Protein AF-A0A0X8JW28-F1 (afdb_monomer)

Nearest PDB structures (foldseek):
  5g5d-assembly2_B  TM=6.524E-01  e=4.390E+00  Acetivibrio thermocellus ATCC 27405
  5k39-assembly1_B  TM=5.269E-01  e=6.711E+00  Acetivibrio thermocellus ATCC 27405

Radius of gyration: 8.5 Å; Cα contacts (8 Å, |Δi|>4): 58; chains: 1; bounding box: 18×16×20 Å

Structure (mmCIF, N/CA/C/O backbone):
data_AF-A0A0X8JW28-F1
#
_entry.id   AF-A0A0X8JW28-F1
#
loop_
_atom_site.group_PDB
_atom_site.id
_atom_site.type_symbol
_atom_site.label_atom_id
_atom_site.label_alt_id
_atom_site.label_comp_id
_atom_site.label_asym_id
_atom_site.label_entity_id
_atom_site.label_seq_id
_atom_site.pdbx_PDB_ins_code
_atom_site.Cartn_x
_atom_site.Cartn_y
_atom_site.Cartn_z
_atom_site.occupancy
_atom_site.B_iso_or_equiv
_atom_site.auth_seq_id
_atom_site.auth_comp_id
_atom_site.auth_asym_id
_atom_site.auth_atom_id
_atom_site.pdbx_PDB_model_num
ATOM 1 N N . MET A 1 1 ? -2.384 -1.962 -10.948 1.00 61.94 1 MET A N 1
ATOM 2 C CA . MET A 1 1 ? -1.224 -2.567 -10.254 1.00 61.94 1 MET A CA 1
ATOM 3 C C . MET A 1 1 ? -1.703 -3.384 -9.069 1.00 61.94 1 MET A C 1
ATOM 5 O O . MET A 1 1 ? -2.541 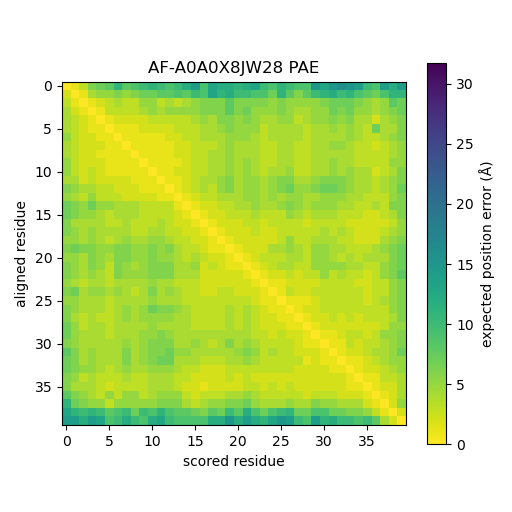-2.899 -8.318 1.00 61.94 1 MET A O 1
ATOM 9 N N . TYR A 1 2 ? -1.203 -4.610 -8.915 1.00 68.69 2 TYR A N 1
ATOM 10 C CA . TYR A 1 2 ? -1.554 -5.492 -7.802 1.00 68.69 2 TYR A CA 1
ATOM 11 C C . TYR A 1 2 ? -0.299 -5.779 -6.980 1.00 68.69 2 TYR A C 1
ATOM 13 O O . TYR A 1 2 ? 0.660 -6.329 -7.510 1.00 68.69 2 TYR A O 1
ATOM 21 N N . PHE A 1 3 ? -0.313 -5.408 -5.702 1.00 77.88 3 PHE A N 1
ATOM 22 C CA . PHE A 1 3 ? 0.717 -5.797 -4.742 1.00 77.88 3 PHE A CA 1
ATOM 23 C C . PHE A 1 3 ? 0.128 -6.829 -3.793 1.00 77.88 3 PHE A C 1
ATOM 25 O O . PHE A 1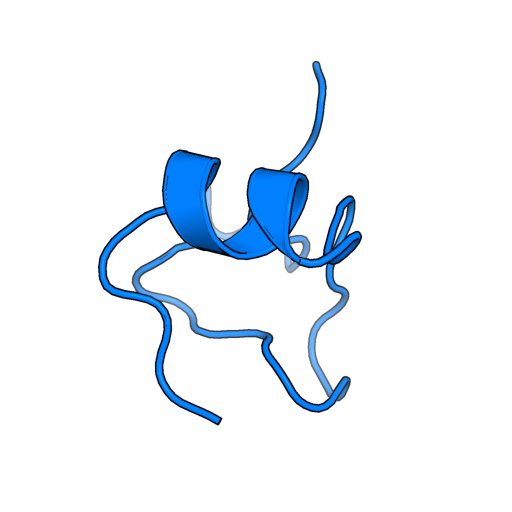 3 ? -0.978 -6.633 -3.270 1.00 77.88 3 PHE A O 1
ATOM 32 N N . LYS A 1 4 ? 0.849 -7.935 -3.592 1.00 82.25 4 LYS A N 1
ATOM 33 C CA . LYS A 1 4 ? 0.429 -8.996 -2.670 1.00 82.25 4 LYS A CA 1
ATOM 34 C C . LYS A 1 4 ? 0.549 -8.540 -1.215 1.00 82.25 4 LYS A C 1
ATOM 36 O O . LYS A 1 4 ? -0.244 -8.950 -0.375 1.00 82.25 4 LYS A O 1
ATOM 41 N N . ASN A 1 5 ? 1.527 -7.682 -0.937 1.00 82.56 5 ASN A N 1
ATOM 42 C CA . ASN A 1 5 ? 1.815 -7.121 0.374 1.00 82.56 5 ASN A CA 1
ATOM 43 C C . ASN A 1 5 ? 2.623 -5.820 0.240 1.00 82.56 5 ASN A C 1
ATOM 45 O O . ASN A 1 5 ? 3.122 -5.474 -0.834 1.00 82.56 5 ASN A O 1
ATOM 49 N N . CYS A 1 6 ? 2.785 -5.119 1.359 1.00 85.75 6 CYS A N 1
ATOM 50 C CA . CYS A 1 6 ? 3.542 -3.874 1.400 1.00 85.75 6 CYS A CA 1
ATOM 51 C C . CYS A 1 6 ? 5.039 -4.035 1.164 1.00 85.75 6 CYS A C 1
ATOM 53 O O . CYS A 1 6 ? 5.679 -3.096 0.704 1.00 85.75 6 CYS A O 1
ATOM 55 N N . LYS A 1 7 ? 5.596 -5.225 1.399 1.00 85.81 7 LYS A N 1
ATOM 56 C CA . LYS A 1 7 ? 6.995 -5.520 1.076 1.00 85.81 7 LYS A CA 1
ATOM 57 C C . LYS A 1 7 ? 7.233 -5.453 -0.433 1.00 85.81 7 LYS A C 1
ATOM 59 O O . LYS A 1 7 ? 8.194 -4.834 -0.871 1.00 85.81 7 LYS A O 1
ATOM 64 N N . GLU A 1 8 ? 6.330 -6.035 -1.220 1.00 87.44 8 GLU A N 1
ATOM 65 C CA . GLU A 1 8 ? 6.395 -6.000 -2.681 1.00 87.44 8 GLU A CA 1
ATOM 66 C C . GLU A 1 8 ? 6.149 -4.587 -3.225 1.00 87.44 8 GLU A C 1
ATOM 68 O O . GLU A 1 8 ? 6.852 -4.144 -4.130 1.00 87.44 8 GLU A O 1
ATOM 73 N N . ALA A 1 9 ? 5.200 -3.851 -2.633 1.00 86.44 9 ALA A N 1
ATOM 74 C CA . ALA A 1 9 ? 4.980 -2.444 -2.960 1.00 86.44 9 ALA A CA 1
ATOM 75 C C . ALA A 1 9 ? 6.254 -1.618 -2.726 1.00 86.44 9 ALA A C 1
ATOM 77 O O . ALA A 1 9 ? 6.754 -0.974 -3.649 1.00 86.44 9 ALA A O 1
ATOM 78 N N . LYS A 1 10 ? 6.851 -1.736 -1.536 1.00 85.00 10 LYS A N 1
ATOM 79 C CA .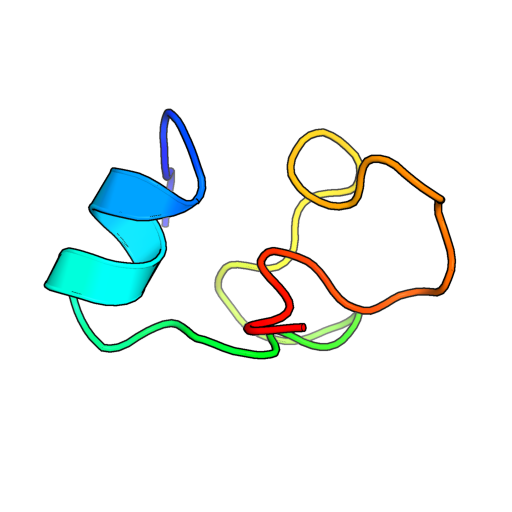 LYS A 1 10 ? 8.063 -1.010 -1.142 1.00 85.00 10 LYS A CA 1
ATOM 80 C C . LYS A 1 10 ? 9.272 -1.389 -2.001 1.00 85.00 10 LYS A C 1
ATOM 82 O O . LYS A 1 10 ? 10.043 -0.508 -2.364 1.00 85.00 10 LYS A O 1
ATOM 87 N N . ALA A 1 11 ? 9.395 -2.660 -2.394 1.00 86.81 11 ALA A N 1
ATOM 88 C CA . ALA A 1 11 ? 10.432 -3.131 -3.316 1.00 86.81 11 ALA A CA 1
ATOM 89 C C . ALA A 1 11 ? 10.313 -2.508 -4.718 1.00 86.81 11 ALA A C 1
ATOM 91 O O . ALA A 1 11 ? 11.326 -2.253 -5.358 1.00 86.81 11 ALA A O 1
ATOM 92 N N . LYS A 1 12 ? 9.090 -2.206 -5.176 1.00 85.12 12 LYS A N 1
ATOM 93 C CA . LYS A 1 12 ? 8.855 -1.449 -6.419 1.00 85.12 12 LYS A CA 1
ATOM 94 C C . LYS A 1 12 ? 8.882 0.074 -6.218 1.00 85.12 12 LYS A C 1
ATOM 96 O O . LYS A 1 12 ? 8.535 0.806 -7.135 1.00 85.12 12 LYS A O 1
ATOM 101 N N . GLY A 1 13 ? 9.255 0.557 -5.031 1.00 83.56 13 GLY A N 1
ATOM 102 C CA . GLY A 1 13 ? 9.299 1.984 -4.699 1.00 83.56 13 GLY A CA 1
ATOM 103 C C . GLY A 1 13 ? 7.963 2.586 -4.250 1.00 83.56 13 GLY A C 1
ATOM 104 O O . GLY A 1 13 ? 7.903 3.775 -3.942 1.00 83.56 13 GLY A O 1
ATOM 105 N N . TYR A 1 14 ? 6.902 1.784 -4.144 1.00 84.06 14 TYR A N 1
ATOM 106 C CA . TYR A 1 14 ? 5.599 2.217 -3.646 1.00 84.06 14 TYR A CA 1
ATOM 107 C C . TYR A 1 14 ? 5.578 2.161 -2.113 1.00 84.06 14 TYR A C 1
ATOM 109 O O . TYR A 1 14 ? 5.411 1.102 -1.508 1.00 84.06 14 TYR A O 1
ATOM 117 N N . LYS A 1 15 ? 5.756 3.324 -1.482 1.00 85.31 15 LYS A N 1
ATOM 118 C CA . LYS A 1 15 ? 5.673 3.549 -0.029 1.00 85.31 15 LYS A CA 1
ATOM 119 C C . LYS A 1 15 ? 4.724 4.712 0.257 1.00 85.31 15 LYS A C 1
ATOM 121 O O . LYS A 1 15 ? 4.645 5.623 -0.564 1.00 85.31 15 LYS A O 1
ATOM 126 N N . ASN A 1 16 ? 4.043 4.698 1.406 1.00 87.94 16 ASN A N 1
ATOM 127 C CA . ASN A 1 16 ? 3.077 5.738 1.798 1.00 87.94 16 ASN A CA 1
ATOM 128 C C . ASN A 1 16 ? 2.026 6.000 0.700 1.00 87.94 16 ASN A C 1
ATOM 130 O O . ASN A 1 16 ? 1.824 7.133 0.250 1.00 87.94 16 ASN A O 1
ATOM 134 N N . ILE A 1 17 ? 1.404 4.931 0.199 1.00 87.81 17 ILE A N 1
ATOM 135 C CA . ILE A 1 17 ? 0.483 5.018 -0.930 1.00 87.81 17 ILE A CA 1
ATOM 136 C C . ILE A 1 17 ? -0.839 5.582 -0.424 1.00 87.81 17 ILE A C 1
ATOM 138 O O . ILE A 1 17 ? -1.562 4.911 0.301 1.00 87.81 17 ILE A O 1
ATOM 142 N N . LYS A 1 18 ? -1.174 6.808 -0.815 1.00 88.75 18 LYS A N 1
ATOM 143 C CA . LYS A 1 18 ? -2.408 7.466 -0.369 1.00 88.75 18 LYS A CA 1
ATOM 144 C C . LYS A 1 18 ? -3.632 6.964 -1.126 1.00 88.75 18 LYS A C 1
ATOM 146 O O . LYS A 1 18 ? -3.542 6.624 -2.308 1.00 88.75 18 LYS A O 1
ATOM 151 N N . ARG A 1 19 ? -4.792 7.004 -0.474 1.00 87.69 19 ARG A N 1
ATOM 152 C CA . ARG A 1 19 ? -6.093 6.71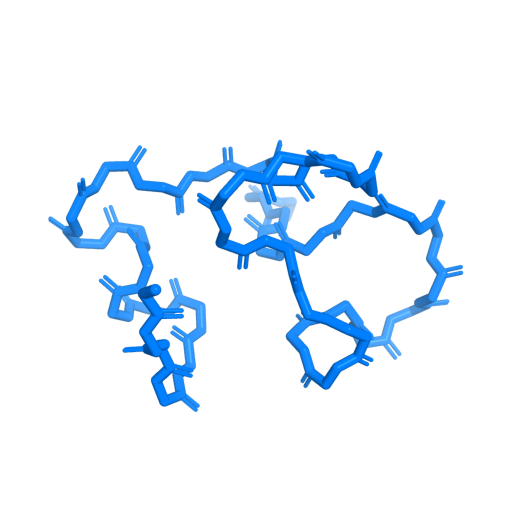7 -1.085 1.00 87.69 19 ARG A CA 1
ATOM 153 C C . ARG A 1 19 ? -6.299 7.563 -2.347 1.00 87.69 19 ARG A C 1
ATOM 155 O O . ARG A 1 19 ? -6.305 8.786 -2.282 1.00 87.69 19 ARG A O 1
ATOM 162 N N . GLY A 1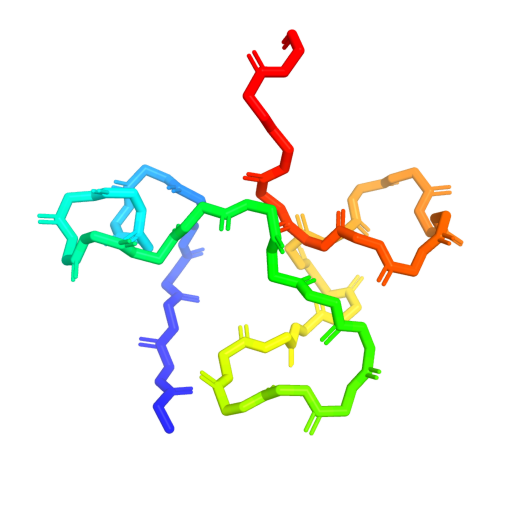 20 ? -6.428 6.891 -3.492 1.00 83.06 20 GLY A N 1
ATOM 163 C CA . GLY A 1 20 ? -6.521 7.514 -4.821 1.00 83.06 20 GLY A CA 1
ATOM 164 C C . GLY A 1 20 ? -5.273 7.351 -5.696 1.00 83.06 20 GLY A C 1
ATOM 165 O O . GLY A 1 20 ? -5.365 7.526 -6.907 1.00 83.06 20 GLY A O 1
ATOM 166 N N . GLN A 1 21 ? -4.126 6.954 -5.135 1.00 84.75 21 GLN A N 1
ATOM 167 C CA . GLN A 1 21 ? -2.944 6.643 -5.938 1.00 84.75 21 GLN A CA 1
ATOM 168 C C . GLN A 1 21 ? -3.005 5.241 -6.565 1.00 84.75 21 GLN A C 1
ATOM 170 O O . GLN A 1 21 ? -3.532 4.302 -5.951 1.00 84.75 21 GLN A O 1
ATOM 175 N N . PRO A 1 22 ? -2.402 5.056 -7.756 1.00 75.75 22 PRO A N 1
ATOM 176 C CA . PRO A 1 22 ? -2.262 3.748 -8.381 1.00 75.75 22 PRO A CA 1
ATOM 177 C C . PRO A 1 22 ? -1.370 2.850 -7.514 1.00 75.75 22 PRO A C 1
ATOM 179 O O . PRO A 1 22 ? -0.149 2.958 -7.517 1.00 75.75 22 PRO A O 1
ATOM 182 N N . GLY A 1 23 ? -2.001 1.964 -6.743 1.00 80.38 23 GLY A N 1
ATOM 183 C CA . GLY A 1 23 ? -1.333 1.083 -5.780 1.00 80.38 23 GLY A CA 1
ATOM 184 C C . GLY A 1 23 ? -1.993 1.068 -4.403 1.00 80.38 23 GLY A C 1
ATOM 185 O O . GLY A 1 23 ? -1.778 0.115 -3.652 1.00 80.38 23 GLY A O 1
ATOM 186 N N . TYR A 1 24 ? -2.830 2.066 -4.085 1.00 86.38 24 TYR A N 1
ATOM 187 C CA . TYR A 1 24 ? -3.586 2.058 -2.840 1.00 86.38 24 TYR A CA 1
ATOM 188 C C . TYR A 1 24 ? -4.603 0.933 -2.879 1.00 8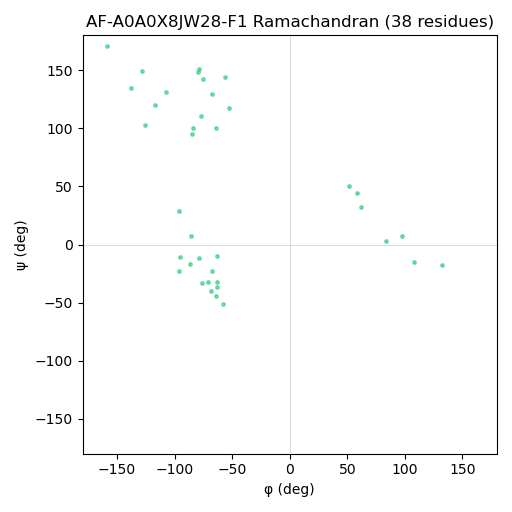6.38 24 TYR A C 1
ATOM 190 O O . TYR A 1 24 ? -5.391 0.804 -3.821 1.00 86.38 24 TYR A O 1
ATOM 198 N N . ARG A 1 25 ? -4.601 0.124 -1.825 1.00 84.44 25 ARG A N 1
ATOM 199 C CA . ARG A 1 25 ? -5.638 -0.870 -1.602 1.00 84.44 25 ARG A CA 1
ATOM 200 C C . ARG A 1 25 ? -6.006 -0.858 -0.127 1.00 84.44 25 ARG A C 1
ATOM 202 O O . ARG A 1 25 ? -5.105 -0.989 0.697 1.00 84.44 25 ARG A O 1
ATOM 209 N N . PRO A 1 26 ? -7.304 -0.875 0.208 1.00 84.31 26 PRO A N 1
ATOM 210 C CA . PRO A 1 26 ? -7.756 -0.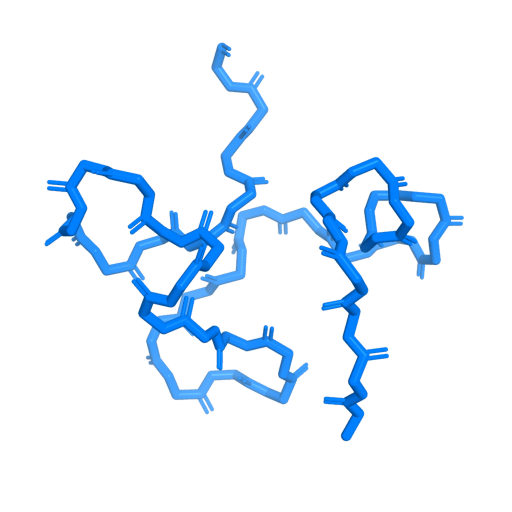980 1.596 1.00 84.31 26 PRO A CA 1
ATOM 211 C C . PRO A 1 26 ? -7.352 -2.303 2.270 1.00 84.31 26 PRO A C 1
ATOM 213 O O . PRO A 1 26 ? -7.512 -2.462 3.467 1.00 84.31 26 PRO A O 1
ATOM 216 N N . LYS A 1 27 ? -6.837 -3.280 1.508 1.00 83.62 27 LYS A N 1
ATOM 217 C CA . LYS A 1 27 ? -6.275 -4.533 2.039 1.00 83.62 27 LYS A CA 1
ATO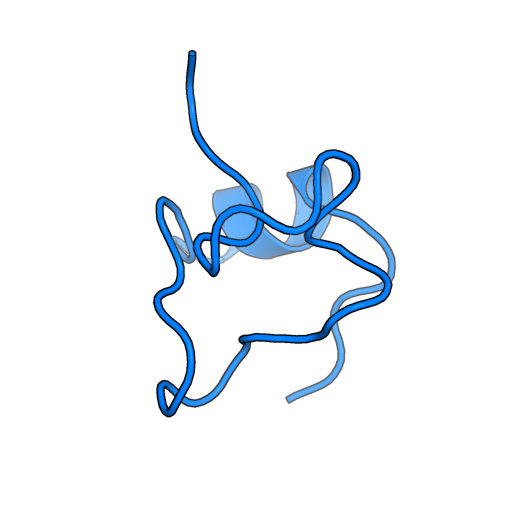M 218 C C . LYS A 1 27 ? -4.790 -4.419 2.425 1.00 83.62 27 LYS A C 1
ATOM 220 O O . LYS A 1 27 ? -4.272 -5.304 3.093 1.00 83.62 27 LYS A O 1
ATOM 225 N N . LEU A 1 28 ? -4.103 -3.383 1.938 1.00 82.75 28 LEU A N 1
ATOM 226 C CA . LEU A 1 28 ? -2.708 -3.052 2.265 1.00 82.75 28 LEU A CA 1
ATOM 227 C C . LEU A 1 28 ? -2.616 -1.997 3.377 1.00 82.75 28 LEU A C 1
ATOM 229 O O . LEU A 1 28 ? -1.598 -1.901 4.052 1.00 82.75 28 LEU A O 1
ATOM 233 N N . ASP A 1 29 ? -3.681 -1.223 3.531 1.00 85.69 29 ASP A N 1
ATOM 234 C CA . ASP A 1 29 ? -3.934 -0.278 4.607 1.00 85.69 29 ASP A CA 1
ATOM 235 C C . ASP A 1 29 ? -4.550 -1.047 5.792 1.00 85.69 29 ASP A C 1
ATOM 237 O O . ASP A 1 29 ? -5.732 -1.402 5.779 1.00 85.69 29 ASP A O 1
ATOM 241 N N . ARG A 1 30 ? -3.704 -1.457 6.746 1.00 82.50 30 ARG A N 1
ATOM 242 C CA . ARG A 1 30 ? -4.102 -2.376 7.831 1.00 82.50 30 ARG A CA 1
ATOM 243 C C . ARG A 1 30 ? -4.934 -1.656 8.893 1.00 82.50 30 ARG A C 1
ATOM 245 O O . ARG A 1 30 ? -5.811 -2.264 9.501 1.00 82.50 30 ARG A O 1
ATOM 252 N N . ASP A 1 31 ? -4.629 -0.391 9.106 1.00 85.44 31 ASP A N 1
ATOM 253 C CA . ASP A 1 31 ? -5.205 0.535 10.072 1.00 85.44 31 ASP A CA 1
ATOM 254 C C . ASP A 1 31 ? -6.324 1.406 9.485 1.00 85.44 31 ASP A C 1
ATOM 256 O O . ASP A 1 31 ? -7.113 1.968 10.241 1.00 85.44 31 ASP A O 1
ATOM 260 N N . LYS A 1 32 ? -6.494 1.394 8.159 1.00 85.50 32 LYS A N 1
ATOM 261 C CA . LYS A 1 32 ? -7.553 2.094 7.415 1.00 85.50 32 LYS A CA 1
ATOM 262 C C . LYS A 1 32 ? -7.491 3.610 7.580 1.00 85.50 32 LYS A C 1
ATOM 264 O O . LYS A 1 32 ? -8.526 4.277 7.537 1.00 85.50 32 LYS A O 1
ATOM 269 N N . ASP A 1 33 ? -6.291 4.148 7.741 1.00 88.12 33 ASP A N 1
ATOM 270 C CA . ASP A 1 33 ? -6.045 5.583 7.873 1.00 88.12 33 ASP A CA 1
ATOM 271 C C . ASP A 1 33 ? -6.084 6.305 6.507 1.00 88.12 33 ASP A C 1
ATOM 273 O O . ASP A 1 33 ? -6.184 7.532 6.428 1.00 88.12 33 ASP A O 1
ATOM 277 N N . GLY A 1 34 ? -6.085 5.540 5.409 1.00 89.12 34 GLY A N 1
ATOM 278 C CA . GLY A 1 34 ? -6.039 6.050 4.045 1.00 89.12 34 GLY A CA 1
ATOM 279 C C . GLY A 1 34 ? -4.640 6.044 3.429 1.00 89.12 34 GLY A C 1
ATOM 280 O O . GLY A 1 34 ? -4.487 6.543 2.306 1.00 89.12 34 GLY A O 1
ATOM 281 N N . ILE A 1 35 ? -3.640 5.467 4.097 1.00 88.88 35 ILE A N 1
ATOM 282 C CA . ILE A 1 35 ? -2.262 5.344 3.632 1.00 88.88 35 ILE A CA 1
ATOM 283 C C . ILE A 1 35 ? -1.835 3.870 3.685 1.00 88.88 35 ILE A C 1
ATOM 285 O O . ILE A 1 35 ? -1.457 3.295 4.694 1.00 88.88 35 ILE A O 1
ATOM 289 N N . ALA A 1 36 ? -1.823 3.226 2.522 1.00 89.38 36 ALA A N 1
ATOM 29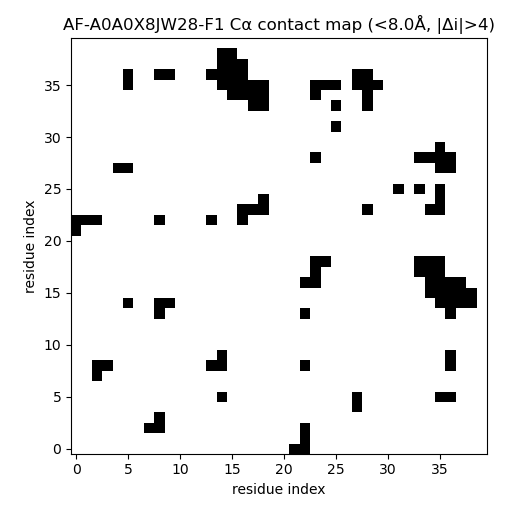0 C CA . ALA A 1 36 ? -1.319 1.867 2.412 1.00 89.38 36 ALA A CA 1
ATOM 291 C C . ALA A 1 36 ? 0.215 1.839 2.464 1.00 89.38 36 ALA A C 1
ATOM 293 O O . ALA A 1 36 ? 0.897 2.646 1.821 1.00 89.38 36 ALA A O 1
ATOM 294 N N . CYS A 1 37 ? 0.761 0.818 3.128 1.00 86.38 37 CYS A N 1
ATOM 295 C CA . CYS A 1 37 ? 2.200 0.554 3.155 1.00 86.38 37 CYS A CA 1
ATOM 296 C C . CYS A 1 37 ? 3.023 1.718 3.711 1.00 86.38 37 CYS A C 1
ATOM 298 O O . CYS A 1 37 ? 4.072 2.080 3.157 1.00 86.38 37 CYS A O 1
ATOM 300 N N . GLU A 1 38 ? 2.536 2.294 4.809 1.00 83.50 38 GLU A N 1
ATOM 301 C CA . GLU A 1 38 ? 3.315 3.219 5.614 1.00 83.50 38 GLU A CA 1
ATOM 302 C C . GLU A 1 38 ? 4.627 2.583 6.080 1.00 83.50 38 GLU A C 1
ATOM 304 O O . GLU A 1 38 ? 4.730 1.381 6.327 1.00 83.50 38 GLU A O 1
ATOM 309 N N . SER A 1 39 ? 5.677 3.400 6.130 1.00 69.50 39 SER A N 1
ATOM 310 C CA . SER A 1 39 ? 7.010 2.981 6.588 1.00 69.50 39 SER A CA 1
ATOM 311 C C . SER A 1 39 ? 7.262 3.313 8.057 1.00 69.50 39 SER A C 1
ATOM 313 O O . SER A 1 39 ? 8.410 3.578 8.406 1.00 69.50 39 SER A O 1
ATOM 315 N N . LYS A 1 40 ? 6.203 3.357 8.865 1.00 58.56 40 LYS A N 1
ATOM 316 C CA . LYS A 1 40 ? 6.289 3.648 10.293 1.00 58.56 40 LYS A CA 1
ATOM 317 C C . LYS A 1 40 ? 6.767 2.433 11.083 1.00 58.56 40 LYS A C 1
ATOM 319 O O . LYS A 1 40 ? 6.455 1.296 10.659 1.00 58.56 40 LYS A O 1
#

Foldseek 3Di:
DDDPELVRCVVVVNAQAFQPHPPDDVVQVPVSPRTGHHPD

Mean predicted aligned error: 4.08 Å

Secondary structure (DSSP, 8-state):
---SSHHHHHHTT--SEETTSTT--TTT-SS-SSEET---

Solvent-accessible surface area (backbone atoms only — not comparable to full-atom values): 2505 Å² total; per-residue (Å²): 123,89,64,95,44,47,67,57,27,43,74,74,69,48,54,57,28,38,72,87,43,97,64,40,40,80,86,51,15,86,83,67,84,48,45,14,34,60,89,123

pLDDT: mean 82.97, std 6.86, range [58.56, 89.38]

Sequence (40 aa):
MYFKNCKEAKAKGYKNIKRGQPGYRPKLDRDKDGIACESK